Protein AF-A0A2E2G8K3-F1 (afdb_monomer_lite)

Secondary structure (DSSP, 8-state):
--SHHHHHHHHHHHHHHHHHHH-HHHHHHHHT-SSHHHHHHHHHHTT----HHHHHHHHHH-----SSSGGGGS--

Radius of gyration: 11.95 Å; chains: 1; bounding box: 31×26×30 Å

pLDDT: mean 78.69, std 13.1, range [45.62, 91.12]

Structure (mmCIF, N/CA/C/O backbone):
data_AF-A0A2E2G8K3-F1
#
_entry.id   AF-A0A2E2G8K3-F1
#
loop_
_atom_site.group_PDB
_atom_site.id
_atom_site.type_symbol
_atom_site.label_atom_id
_atom_site.label_alt_id
_atom_site.label_comp_id
_atom_site.label_asym_id
_atom_site.label_entity_id
_atom_site.label_seq_id
_atom_site.pdbx_PDB_ins_code
_atom_site.Cartn_x
_atom_site.Cartn_y
_atom_site.Cartn_z
_atom_site.occupancy
_atom_site.B_iso_or_equiv
_atom_site.auth_seq_id
_atom_site.auth_comp_id
_atom_site.auth_asym_id
_atom_site.auth_atom_id
_atom_site.pdbx_PDB_model_num
ATOM 1 N N . MET A 1 1 ? 20.635 -4.113 -19.155 1.00 45.62 1 MET A N 1
ATOM 2 C CA . MET A 1 1 ? 19.259 -3.596 -19.325 1.00 45.62 1 MET A CA 1
ATOM 3 C C . MET A 1 1 ? 18.674 -3.457 -17.929 1.00 45.62 1 MET A C 1
ATOM 5 O O . MET A 1 1 ? 18.357 -4.490 -17.360 1.00 45.62 1 MET A O 1
ATOM 9 N N . SER A 1 2 ? 18.647 -2.266 -17.314 1.00 48.16 2 SER A N 1
ATOM 10 C CA . SER A 1 2 ? 18.165 -2.149 -15.915 1.00 48.16 2 SER A CA 1
ATOM 11 C C . SER A 1 2 ? 17.566 -0.783 -15.533 1.00 48.16 2 SER A C 1
ATOM 13 O O . SER A 1 2 ? 17.474 -0.486 -14.350 1.00 48.16 2 SER A O 1
ATOM 15 N N . ALA A 1 3 ? 17.164 0.058 -16.494 1.00 52.56 3 ALA A N 1
ATOM 16 C CA . ALA A 1 3 ? 16.476 1.323 -16.186 1.00 52.56 3 ALA A CA 1
ATOM 17 C C . ALA A 1 3 ? 14.937 1.190 -16.194 1.00 52.56 3 ALA A C 1
ATOM 19 O O . ALA A 1 3 ? 14.266 1.917 -15.470 1.00 52.56 3 ALA A O 1
ATOM 20 N N . ASP A 1 4 ? 14.384 0.236 -16.953 1.00 58.22 4 ASP A N 1
ATOM 21 C CA . ASP A 1 4 ? 12.930 0.095 -17.139 1.00 58.22 4 ASP A CA 1
ATOM 22 C C . ASP A 1 4 ? 12.207 -0.633 -15.995 1.00 58.22 4 ASP A C 1
ATOM 24 O O . ASP A 1 4 ? 11.010 -0.450 -15.804 1.00 58.22 4 ASP A O 1
ATOM 28 N N . SER A 1 5 ? 12.901 -1.451 -15.198 1.00 69.38 5 SER A N 1
ATOM 29 C CA . SER A 1 5 ? 12.249 -2.206 -14.117 1.00 69.38 5 SER A CA 1
ATOM 30 C C . SER A 1 5 ? 11.767 -1.293 -12.991 1.00 69.38 5 SER A C 1
ATOM 32 O O . SER A 1 5 ? 10.675 -1.487 -12.468 1.00 69.38 5 SER A O 1
ATOM 34 N N . SER A 1 6 ? 12.548 -0.268 -12.643 1.00 75.62 6 SER A N 1
ATOM 35 C CA . SER A 1 6 ? 12.209 0.644 -11.548 1.00 75.62 6 SER A CA 1
ATOM 36 C C . SER A 1 6 ? 10.998 1.516 -11.882 1.00 75.62 6 SER A C 1
ATOM 38 O O . SER A 1 6 ? 10.140 1.707 -11.031 1.00 75.62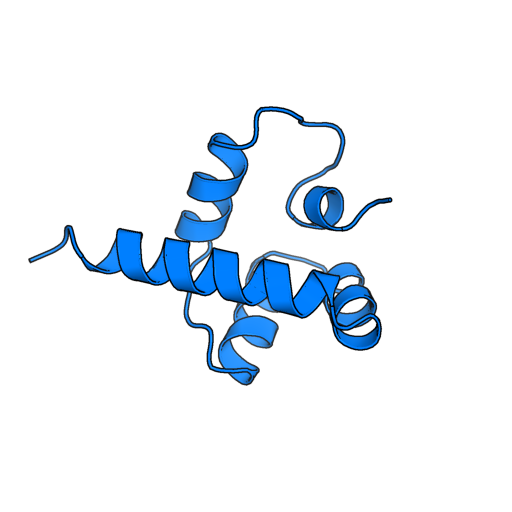 6 SER A O 1
ATOM 40 N N . SER A 1 7 ? 10.881 1.997 -13.125 1.00 80.06 7 SER A N 1
ATOM 41 C CA . SER A 1 7 ? 9.742 2.818 -13.559 1.00 80.06 7 SER A CA 1
ATOM 42 C C . SER A 1 7 ? 8.436 2.022 -13.629 1.00 80.06 7 SER A C 1
ATOM 44 O O . SER A 1 7 ? 7.377 2.550 -13.284 1.00 80.06 7 SER A O 1
ATOM 46 N N . ILE A 1 8 ? 8.499 0.745 -14.020 1.00 86.19 8 ILE A N 1
ATOM 47 C CA . ILE A 1 8 ? 7.339 -0.158 -14.028 1.00 86.19 8 ILE A CA 1
ATOM 48 C C . ILE A 1 8 ? 6.880 -0.453 -12.599 1.00 86.19 8 ILE A C 1
ATOM 50 O O . ILE A 1 8 ? 5.694 -0.331 -12.306 1.00 86.19 8 ILE A O 1
ATOM 54 N N . GLN A 1 9 ? 7.803 -0.785 -11.694 1.00 87.88 9 GLN A N 1
ATOM 55 C CA . GLN A 1 9 ? 7.468 -1.025 -10.288 1.00 87.88 9 GLN A CA 1
ATOM 56 C C . GLN A 1 9 ? 6.864 0.215 -9.620 1.00 87.88 9 GLN A C 1
ATOM 58 O O . GLN A 1 9 ? 5.883 0.100 -8.889 1.00 87.88 9 GLN A O 1
ATOM 63 N N . ASP A 1 10 ? 7.419 1.399 -9.891 1.00 85.44 10 ASP A N 1
ATOM 64 C CA . ASP A 1 10 ? 6.899 2.657 -9.356 1.00 85.44 10 ASP A CA 1
ATOM 65 C C . ASP A 1 10 ? 5.472 2.923 -9.883 1.00 85.44 10 ASP A C 1
ATOM 67 O O . ASP A 1 10 ? 4.595 3.323 -9.118 1.00 85.44 10 ASP A O 1
ATOM 71 N N . SER A 1 11 ? 5.208 2.619 -11.160 1.00 88.12 11 SER A N 1
ATOM 72 C CA . SER A 1 11 ? 3.870 2.731 -11.766 1.00 88.12 11 SER A CA 1
ATOM 73 C C . SER A 1 11 ? 2.877 1.719 -11.180 1.00 88.12 11 SER A C 1
ATOM 75 O O . SER A 1 11 ? 1.731 2.064 -10.893 1.00 88.12 11 SER A O 1
ATOM 77 N N . ASN A 1 12 ? 3.315 0.477 -10.952 1.00 90.44 12 ASN A N 1
ATOM 78 C CA . ASN A 1 12 ? 2.509 -0.560 -10.303 1.00 90.44 12 ASN A CA 1
ATOM 79 C C . ASN A 1 12 ? 2.156 -0.166 -8.868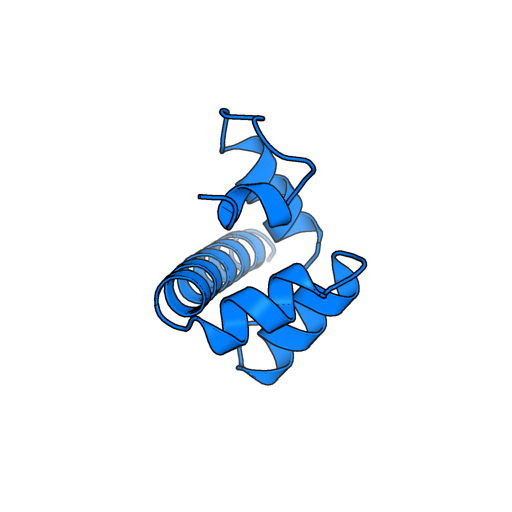 1.00 90.44 12 ASN A C 1
ATOM 81 O O . ASN A 1 12 ? 1.012 -0.331 -8.451 1.00 90.44 12 ASN A O 1
ATOM 85 N N . LEU A 1 13 ? 3.117 0.389 -8.129 1.00 87.81 13 LEU A N 1
ATOM 86 C CA . LEU A 1 13 ? 2.904 0.880 -6.775 1.00 87.81 13 LEU A CA 1
ATOM 87 C C . LEU A 1 13 ? 1.906 2.047 -6.749 1.00 87.81 13 LEU A C 1
ATOM 89 O O . LEU A 1 13 ? 1.018 2.068 -5.904 1.00 87.81 13 LEU A O 1
ATOM 93 N N . GLU A 1 14 ? 2.001 2.998 -7.681 1.00 87.31 14 GLU A N 1
ATOM 94 C CA . GLU A 1 14 ? 1.037 4.103 -7.808 1.00 87.31 14 GLU A CA 1
ATOM 95 C C . GLU A 1 14 ? -0.388 3.621 -8.096 1.00 87.31 14 GLU A C 1
ATOM 97 O O . GLU A 1 14 ? -1.349 4.065 -7.455 1.00 87.31 14 GLU A O 1
ATOM 102 N N . ALA A 1 15 ? -0.527 2.697 -9.045 1.00 90.12 15 ALA A N 1
ATOM 103 C CA . ALA A 1 15 ? -1.812 2.102 -9.377 1.00 90.12 15 ALA A CA 1
ATOM 104 C C . ALA A 1 15 ? -2.381 1.303 -8.193 1.00 90.12 15 ALA A C 1
ATOM 106 O O . ALA A 1 15 ? -3.572 1.407 -7.898 1.00 90.12 15 ALA A O 1
ATOM 107 N N . PHE A 1 16 ? -1.525 0.578 -7.469 1.00 89.69 16 PHE A N 1
ATOM 108 C CA . PHE A 1 16 ? -1.910 -0.143 -6.264 1.00 89.69 16 PHE A CA 1
ATOM 109 C C . PHE A 1 16 ? -2.386 0.805 -5.157 1.00 89.69 16 PHE A C 1
ATOM 111 O O . PHE A 1 16 ? -3.476 0.613 -4.632 1.00 89.69 16 PHE A O 1
ATOM 118 N N . ILE A 1 17 ? -1.643 1.874 -4.849 1.00 85.56 17 ILE A N 1
ATOM 119 C CA . ILE A 1 17 ? -2.059 2.883 -3.858 1.00 85.56 17 ILE A CA 1
ATOM 120 C C . ILE A 1 17 ? -3.425 3.478 -4.234 1.00 85.56 17 ILE A C 1
ATOM 122 O O . ILE A 1 17 ? -4.297 3.600 -3.379 1.00 85.56 17 ILE A O 1
ATOM 126 N N . SER A 1 18 ? -3.644 3.791 -5.514 1.00 87.81 18 SER A N 1
ATOM 127 C CA . SER A 1 18 ? -4.922 4.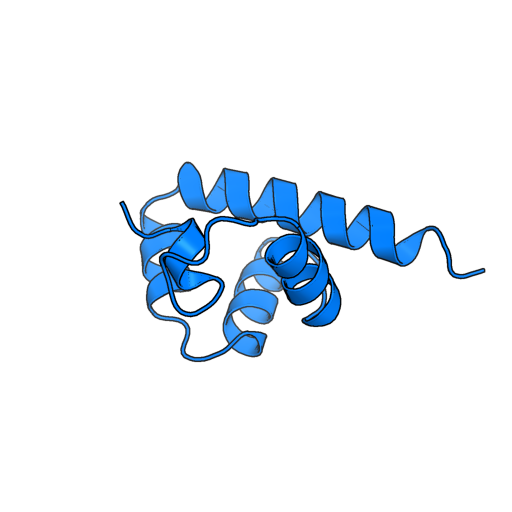336 -6.000 1.00 87.81 18 SER A CA 1
ATOM 128 C C . SER A 1 18 ? -6.087 3.358 -5.810 1.00 87.81 18 SER A C 1
ATOM 130 O O . SER A 1 18 ? -7.197 3.766 -5.457 1.00 87.81 18 SER A O 1
ATOM 132 N N . LEU A 1 19 ? -5.830 2.061 -6.006 1.00 89.25 19 LEU A N 1
ATOM 133 C CA . LEU A 1 19 ? -6.794 1.000 -5.729 1.00 89.25 19 LEU A CA 1
ATOM 134 C C . LEU A 1 19 ? -7.104 0.914 -4.230 1.00 89.25 19 LEU A C 1
ATOM 136 O O . LEU A 1 19 ? -8.273 0.911 -3.866 1.00 89.25 19 LEU A O 1
ATOM 140 N N . VAL A 1 20 ? -6.080 0.910 -3.369 1.00 87.50 20 VAL A N 1
ATOM 141 C CA . VAL A 1 20 ? -6.236 0.866 -1.901 1.00 87.50 20 VAL A CA 1
ATOM 142 C C . VAL A 1 20 ? -7.039 2.067 -1.390 1.00 87.50 20 VAL A C 1
ATOM 144 O O . VAL A 1 20 ? -7.864 1.920 -0.497 1.00 87.50 20 VAL A O 1
ATOM 147 N N . LEU A 1 21 ? -6.843 3.258 -1.964 1.00 83.81 21 LEU A N 1
ATOM 148 C CA . LEU A 1 21 ? -7.612 4.454 -1.598 1.00 83.81 21 LEU A CA 1
ATOM 149 C C . LEU A 1 21 ? -9.084 4.381 -2.029 1.00 83.81 21 LEU A C 1
ATOM 151 O O . LEU A 1 21 ? -9.931 5.025 -1.415 1.00 83.81 21 LEU A O 1
ATOM 155 N N . SER A 1 22 ? -9.386 3.612 -3.075 1.00 88.38 22 SER A N 1
ATOM 156 C CA . SER A 1 22 ? -10.750 3.428 -3.587 1.00 88.38 22 SER A CA 1
ATOM 157 C C . SER A 1 22 ? -11.476 2.240 -2.940 1.00 88.38 22 SER A C 1
ATOM 159 O O . SER A 1 22 ? -12.705 2.190 -2.955 1.00 88.38 22 SER A O 1
ATOM 161 N N . ASP A 1 23 ? -10.730 1.284 -2.385 1.00 88.38 23 ASP A N 1
ATOM 162 C CA . ASP A 1 23 ? -11.216 0.028 -1.814 1.00 88.38 23 ASP A CA 1
ATOM 163 C C . ASP A 1 23 ? -10.942 -0.011 -0.300 1.00 88.38 23 ASP A C 1
ATOM 165 O O . ASP A 1 23 ? -9.833 -0.294 0.156 1.00 88.38 23 ASP A O 1
ATOM 169 N N . ASN A 1 24 ? -11.981 0.266 0.494 1.00 85.75 24 ASN A N 1
ATO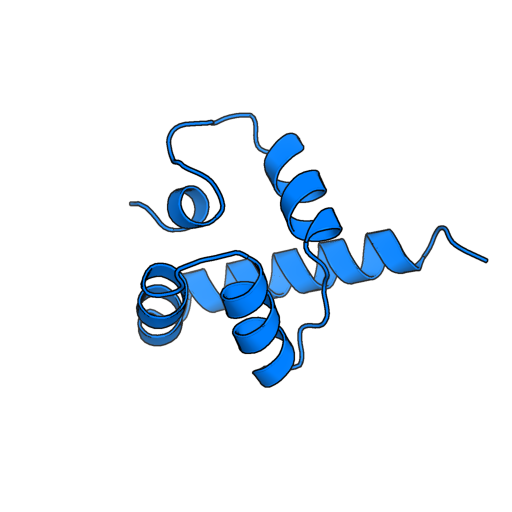M 170 C CA . ASN A 1 24 ? -11.884 0.297 1.955 1.00 85.75 24 ASN A 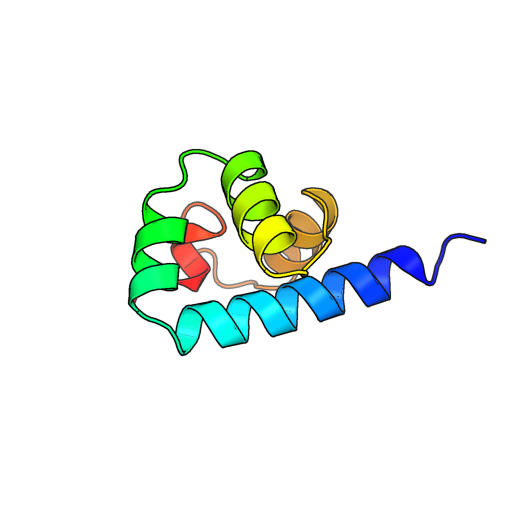CA 1
ATOM 171 C C . ASN A 1 24 ? -11.522 -1.063 2.573 1.00 85.75 24 ASN A C 1
ATOM 173 O O . ASN A 1 24 ? -10.855 -1.083 3.607 1.00 85.75 24 ASN A O 1
ATOM 177 N N . GLU A 1 25 ? -11.927 -2.186 1.968 1.00 89.00 25 GLU A N 1
ATOM 178 C CA . GLU A 1 25 ? -11.561 -3.515 2.474 1.00 89.00 25 GLU A CA 1
ATOM 179 C C . GLU A 1 25 ? -10.064 -3.753 2.274 1.00 89.00 25 GLU A C 1
ATOM 181 O O . GLU A 1 25 ? -9.367 -4.147 3.212 1.00 89.00 25 GLU A O 1
ATOM 186 N N . LEU A 1 26 ? -9.546 -3.402 1.091 1.00 87.81 26 LEU A N 1
ATOM 187 C CA . LEU A 1 26 ? -8.111 -3.441 0.818 1.00 87.81 26 LEU A CA 1
ATOM 188 C C . LEU A 1 26 ? -7.333 -2.482 1.731 1.00 87.81 26 LEU A C 1
ATOM 190 O O . LEU A 1 26 ? -6.256 -2.831 2.213 1.00 87.81 26 LEU A O 1
ATOM 194 N N . LYS A 1 27 ? -7.873 -1.290 2.014 1.00 87.00 27 LYS A N 1
ATOM 195 C CA . LYS A 1 27 ? -7.282 -0.348 2.978 1.00 87.00 27 LYS A CA 1
ATOM 196 C C . LYS A 1 27 ? -7.145 -0.999 4.355 1.00 87.00 27 LYS A C 1
ATOM 198 O O . LYS A 1 27 ? -6.079 -0.913 4.959 1.00 87.00 27 LYS A O 1
ATOM 203 N N . THR A 1 28 ? -8.174 -1.688 4.849 1.00 87.62 28 THR A N 1
ATOM 204 C CA . THR A 1 28 ? -8.107 -2.416 6.129 1.00 87.62 28 THR A CA 1
ATOM 205 C C . THR A 1 28 ? -7.115 -3.580 6.091 1.00 87.62 28 THR A C 1
ATOM 207 O O . THR A 1 28 ? -6.362 -3.767 7.049 1.00 87.62 28 THR A O 1
ATOM 210 N N . GLU A 1 29 ? -7.068 -4.332 4.992 1.00 88.25 29 GLU A N 1
ATOM 211 C CA . GLU A 1 29 ? -6.131 -5.444 4.796 1.00 88.25 29 GLU A CA 1
ATOM 212 C C . GLU A 1 29 ? -4.672 -4.958 4.828 1.00 88.25 29 GLU A C 1
ATOM 214 O O . GLU A 1 29 ? -3.848 -5.489 5.573 1.00 88.25 29 GLU A O 1
ATOM 219 N N . ILE A 1 30 ? -4.370 -3.869 4.117 1.00 85.38 30 ILE A N 1
ATOM 220 C CA . ILE A 1 30 ? -3.036 -3.257 4.070 1.00 85.38 30 ILE A CA 1
ATOM 221 C C . ILE A 1 30 ? -2.650 -2.612 5.400 1.00 85.38 30 ILE A C 1
ATOM 223 O O . ILE A 1 30 ? -1.497 -2.717 5.815 1.00 85.38 30 ILE A O 1
ATOM 227 N N . LYS A 1 31 ? -3.599 -1.993 6.111 1.00 83.31 31 LYS A N 1
ATOM 228 C CA . LYS A 1 31 ? -3.358 -1.474 7.470 1.00 83.31 31 LYS A CA 1
ATOM 229 C C . LYS A 1 31 ? -3.139 -2.589 8.497 1.00 83.31 31 LYS A C 1
ATOM 231 O O . LYS A 1 31 ? -2.509 -2.342 9.519 1.00 83.31 31 LYS A O 1
ATOM 236 N N . SER A 1 32 ? -3.621 -3.801 8.225 1.00 84.38 32 SER A N 1
ATOM 237 C CA . SER A 1 32 ? -3.373 -4.984 9.060 1.00 84.38 32 SER A CA 1
ATOM 238 C C . SER A 1 32 ? -2.035 -5.666 8.747 1.00 84.38 32 SER A C 1
ATOM 240 O O . SER A 1 32 ? -1.612 -6.545 9.500 1.00 84.38 32 SER A O 1
ATOM 242 N N . ALA A 1 33 ? -1.361 -5.278 7.658 1.00 85.81 33 ALA A N 1
ATOM 243 C CA . ALA A 1 33 ? -0.068 -5.830 7.282 1.00 85.81 33 ALA A CA 1
ATOM 244 C C . ALA A 1 33 ? 1.023 -5.400 8.276 1.00 85.81 33 ALA A C 1
ATOM 246 O O . ALA A 1 33 ? 1.229 -4.214 8.530 1.00 85.81 33 ALA A O 1
ATOM 247 N N . LEU A 1 34 ? 1.760 -6.374 8.812 1.00 78.38 34 LEU A N 1
ATOM 248 C CA . LEU A 1 34 ? 2.788 -6.155 9.838 1.00 78.38 34 LEU A CA 1
ATOM 249 C C . LEU A 1 34 ? 4.110 -5.618 9.270 1.00 78.38 34 LEU A C 1
ATOM 251 O O . LEU A 1 34 ? 4.938 -5.095 10.014 1.00 78.38 34 LEU A O 1
ATOM 255 N N . ASN A 1 35 ? 4.356 -5.813 7.973 1.00 82.94 35 ASN A N 1
ATOM 256 C CA . ASN A 1 35 ? 5.611 -5.461 7.312 1.00 82.94 35 ASN A CA 1
ATOM 257 C C . ASN A 1 35 ? 5.421 -5.234 5.798 1.00 82.94 35 ASN A C 1
ATOM 259 O O . ASN A 1 35 ? 4.377 -5.564 5.232 1.00 82.94 35 ASN A O 1
ATOM 263 N N . GLN A 1 36 ? 6.456 -4.692 5.139 1.00 82.25 36 GLN A N 1
ATOM 264 C CA . GLN A 1 36 ? 6.449 -4.432 3.689 1.00 82.25 36 GLN A CA 1
ATOM 265 C C . GLN A 1 36 ? 6.228 -5.703 2.869 1.00 82.25 36 GLN A C 1
ATOM 267 O O . GLN A 1 36 ? 5.562 -5.646 1.842 1.00 82.25 36 GLN A O 1
ATOM 272 N N . ASP A 1 37 ? 6.735 -6.849 3.322 1.00 87.25 37 ASP A N 1
ATOM 273 C CA . ASP A 1 37 ? 6.623 -8.109 2.582 1.00 87.25 37 ASP A CA 1
ATOM 274 C C . ASP A 1 37 ? 5.169 -8.585 2.481 1.00 87.25 37 ASP A C 1
ATOM 276 O O . ASP A 1 37 ? 4.749 -9.106 1.444 1.00 87.25 37 ASP A O 1
ATOM 280 N N . GLN A 1 38 ? 4.367 -8.360 3.526 1.00 88.94 38 GLN A N 1
ATOM 281 C CA . GLN A 1 38 ? 2.930 -8.625 3.485 1.00 88.94 38 GLN A CA 1
ATOM 282 C C . GLN A 1 38 ? 2.210 -7.684 2.518 1.00 88.94 38 GLN A C 1
ATOM 284 O O . GLN A 1 38 ? 1.398 -8.149 1.723 1.00 88.94 38 GLN A O 1
ATOM 289 N N . VAL A 1 39 ? 2.551 -6.393 2.514 1.00 87.38 39 VAL A N 1
ATOM 290 C CA . VAL A 1 39 ? 2.005 -5.420 1.549 1.00 87.38 39 VAL A CA 1
ATOM 291 C C . VAL A 1 39 ? 2.325 -5.830 0.111 1.00 87.38 39 VAL A C 1
ATOM 293 O O . VAL A 1 39 ? 1.439 -5.833 -0.741 1.00 87.38 39 VAL A O 1
ATOM 296 N N . ILE A 1 40 ? 3.572 -6.230 -0.148 1.00 89.75 40 ILE A N 1
ATOM 297 C CA . ILE A 1 40 ? 4.025 -6.716 -1.457 1.00 89.75 40 ILE A CA 1
ATOM 298 C C . ILE A 1 40 ? 3.267 -7.984 -1.848 1.00 89.75 40 ILE A C 1
ATOM 300 O O . ILE A 1 40 ? 2.832 -8.110 -2.988 1.00 89.75 40 ILE A O 1
ATOM 304 N N . SER A 1 41 ? 3.051 -8.905 -0.908 1.00 91.12 41 SER A N 1
ATOM 305 C CA . SER A 1 41 ? 2.299 -10.138 -1.166 1.00 91.12 41 SER A CA 1
ATOM 306 C C . SER A 1 41 ? 0.832 -9.860 -1.510 1.00 91.12 41 SER A C 1
ATOM 308 O O . SER A 1 41 ? 0.296 -10.459 -2.442 1.00 91.12 41 SER A O 1
ATOM 310 N N . ILE A 1 42 ? 0.188 -8.922 -0.805 1.00 90.31 42 ILE A N 1
ATOM 311 C CA . ILE A 1 42 ? -1.190 -8.494 -1.090 1.00 90.31 42 ILE A CA 1
ATOM 312 C C . ILE A 1 42 ? -1.260 -7.849 -2.479 1.00 90.31 42 ILE A C 1
ATOM 314 O O . ILE A 1 42 ? -2.126 -8.198 -3.282 1.00 90.31 42 ILE A O 1
ATOM 318 N N . ALA A 1 43 ? -0.323 -6.962 -2.804 1.00 90.06 43 ALA A N 1
ATOM 319 C CA . ALA A 1 43 ? -0.250 -6.335 -4.117 1.00 90.06 43 ALA A CA 1
ATOM 320 C C . ALA A 1 43 ? -0.024 -7.355 -5.244 1.00 90.06 43 ALA A C 1
ATOM 322 O O . ALA A 1 43 ? -0.762 -7.350 -6.234 1.00 90.06 43 ALA A O 1
ATOM 323 N N . ALA A 1 44 ? 0.912 -8.288 -5.054 1.00 90.56 44 ALA A N 1
ATOM 324 C CA . ALA A 1 44 ? 1.206 -9.352 -6.006 1.00 90.56 44 ALA A CA 1
ATOM 325 C C . ALA A 1 44 ? -0.018 -10.249 -6.246 1.00 90.56 44 ALA A C 1
ATOM 327 O O . ALA A 1 44 ? -0.304 -10.606 -7.388 1.00 90.56 44 ALA A O 1
ATOM 328 N N . SER A 1 45 ? -0.809 -10.536 -5.203 1.00 89.94 45 SER A N 1
ATOM 329 C CA . SER A 1 45 ? -2.062 -11.298 -5.333 1.00 89.94 45 SER A CA 1
ATOM 330 C C . SER A 1 45 ? -3.098 -10.620 -6.243 1.00 89.94 45 SER A C 1
ATOM 332 O O . SER A 1 45 ? -3.925 -11.296 -6.854 1.00 89.94 45 SER A O 1
ATOM 334 N N . ARG A 1 46 ? -3.022 -9.290 -6.379 1.00 88.19 46 ARG A N 1
ATOM 335 C CA . ARG A 1 46 ? -3.884 -8.470 -7.243 1.00 88.19 46 ARG A CA 1
ATOM 336 C C . ARG A 1 46 ? -3.245 -8.145 -8.602 1.00 88.19 46 ARG A C 1
ATOM 338 O O . ARG A 1 46 ? -3.832 -7.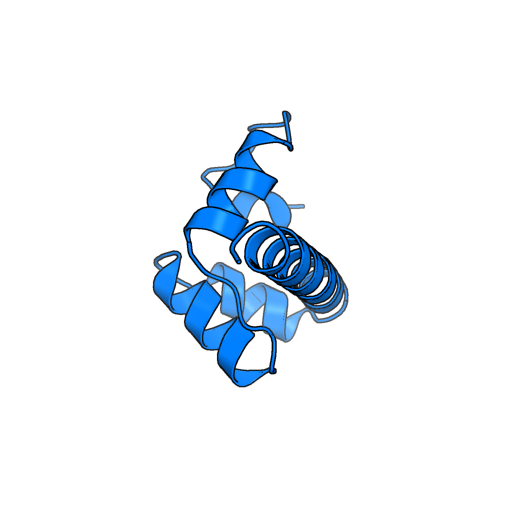400 -9.380 1.00 88.19 46 ARG A O 1
ATOM 345 N N . GLY A 1 47 ? -2.070 -8.706 -8.901 1.00 89.81 47 GLY A N 1
ATOM 346 C CA . GLY A 1 47 ? -1.340 -8.493 -10.155 1.00 89.81 47 GLY A CA 1
ATOM 347 C C . GLY A 1 47 ? -0.420 -7.268 -10.166 1.00 89.81 47 GLY A C 1
ATOM 348 O O . GLY A 1 47 ? 0.095 -6.908 -11.222 1.00 89.81 47 GLY A O 1
ATOM 349 N N . TYR A 1 48 ? -0.196 -6.631 -9.013 1.00 90.00 48 TYR A N 1
ATOM 350 C CA . TYR A 1 48 ? 0.748 -5.526 -8.868 1.00 90.00 48 TYR A CA 1
ATOM 351 C C . TYR A 1 48 ? 2.073 -6.044 -8.317 1.00 90.00 48 TYR A C 1
ATOM 353 O O . TYR A 1 48 ? 2.224 -6.265 -7.119 1.00 90.00 48 TYR A O 1
ATOM 361 N N . GLU A 1 49 ? 3.051 -6.225 -9.200 1.00 89.69 49 GLU A N 1
ATOM 362 C CA . GLU A 1 49 ? 4.392 -6.653 -8.810 1.00 89.69 49 GLU A CA 1
ATOM 363 C C . GLU A 1 49 ? 5.298 -5.437 -8.593 1.00 89.69 49 GLU A C 1
ATOM 365 O O . GLU A 1 49 ? 5.603 -4.679 -9.521 1.00 89.69 49 GLU A O 1
ATOM 370 N N . PHE A 1 50 ? 5.732 -5.253 -7.351 1.00 89.19 50 PHE A N 1
ATOM 371 C CA . PHE A 1 50 ? 6.760 -4.298 -6.958 1.00 89.19 50 PHE A CA 1
ATOM 372 C C . PHE A 1 50 ? 7.544 -4.849 -5.769 1.00 89.19 50 PHE A C 1
ATOM 374 O O . PHE A 1 50 ? 7.102 -5.773 -5.093 1.00 89.19 50 PHE A O 1
ATOM 381 N N . ASP A 1 51 ? 8.721 -4.289 -5.522 1.00 87.88 51 ASP A N 1
ATOM 382 C CA . ASP A 1 51 ? 9.579 -4.701 -4.418 1.00 87.88 51 ASP A CA 1
ATOM 383 C C . ASP A 1 51 ? 9.638 -3.630 -3.318 1.00 87.88 51 ASP A C 1
ATOM 385 O O . ASP A 1 51 ? 9.163 -2.498 -3.464 1.00 87.88 51 ASP A O 1
ATOM 389 N N . SER A 1 52 ? 10.264 -3.984 -2.198 1.00 84.06 52 SER A N 1
ATOM 390 C CA . SER A 1 52 ? 10.471 -3.091 -1.055 1.00 84.06 52 SER A CA 1
ATOM 391 C C . SER A 1 52 ? 11.236 -1.824 -1.456 1.00 84.06 52 SER A C 1
ATOM 393 O O . SER A 1 52 ? 11.045 -0.755 -0.877 1.00 84.06 52 SER A O 1
ATOM 395 N N . SER A 1 53 ? 12.081 -1.905 -2.489 1.00 85.06 53 SER A N 1
ATOM 396 C CA . SER A 1 53 ? 12.842 -0.759 -2.981 1.00 85.06 53 SER A CA 1
ATOM 397 C C . SER A 1 53 ? 11.949 0.264 -3.690 1.00 85.06 53 SER A C 1
ATOM 399 O O . SER A 1 53 ? 12.164 1.461 -3.513 1.00 85.06 53 SER A O 1
ATOM 401 N N . ALA A 1 54 ? 10.916 -0.171 -4.418 1.00 84.69 54 ALA A N 1
ATOM 402 C CA . ALA A 1 54 ? 9.909 0.709 -5.011 1.00 84.69 54 ALA A CA 1
ATOM 403 C C . ALA A 1 54 ? 9.124 1.472 -3.942 1.00 84.69 54 ALA A C 1
ATOM 405 O O . ALA A 1 54 ? 8.970 2.693 -4.038 1.00 84.69 54 ALA A O 1
ATOM 406 N N . ILE A 1 55 ? 8.718 0.773 -2.874 1.00 83.62 55 ILE A N 1
ATOM 407 C CA . ILE A 1 55 ? 8.063 1.391 -1.714 1.00 83.62 55 ILE A CA 1
ATOM 408 C C . ILE A 1 55 ? 8.974 2.466 -1.122 1.00 83.62 55 ILE A C 1
ATOM 410 O O . ILE A 1 55 ? 8.551 3.608 -0.972 1.00 83.62 55 ILE A O 1
ATOM 414 N N . LEU A 1 56 ? 10.240 2.137 -0.849 1.00 81.50 56 LEU A N 1
ATOM 415 C CA . LEU A 1 56 ? 11.210 3.071 -0.273 1.00 81.50 56 LEU A CA 1
ATOM 416 C C . LEU A 1 56 ? 11.512 4.267 -1.186 1.00 81.50 56 LEU A C 1
ATOM 418 O O . LEU A 1 56 ? 11.640 5.385 -0.688 1.00 81.50 56 LEU A O 1
ATOM 422 N N . ARG A 1 57 ? 11.609 4.074 -2.508 1.00 82.19 57 ARG A N 1
ATOM 423 C CA . ARG A 1 57 ? 11.801 5.168 -3.479 1.00 82.19 57 ARG A CA 1
ATOM 424 C C . ARG A 1 57 ? 10.622 6.133 -3.465 1.00 82.19 57 ARG A C 1
ATOM 426 O O . ARG A 1 57 ? 10.817 7.345 -3.381 1.00 82.19 57 ARG A O 1
ATOM 433 N N . LYS A 1 58 ? 9.403 5.592 -3.528 1.00 78.00 58 LYS A N 1
ATOM 434 C CA . LYS A 1 58 ? 8.156 6.362 -3.502 1.00 78.00 58 LYS A CA 1
ATOM 435 C C . LYS A 1 58 ? 7.984 7.086 -2.168 1.00 78.00 58 LYS A C 1
ATOM 437 O O . LYS A 1 58 ? 7.660 8.270 -2.158 1.00 78.00 58 LYS A O 1
ATOM 442 N N . TRP A 1 59 ? 8.292 6.400 -1.069 1.00 71.62 59 TRP A N 1
ATOM 443 C CA . TRP A 1 59 ? 8.307 6.942 0.288 1.00 71.62 59 TRP A CA 1
ATOM 444 C C . TRP A 1 59 ? 9.285 8.106 0.416 1.00 71.62 59 TRP A C 1
ATOM 446 O O . TRP A 1 59 ? 8.910 9.187 0.841 1.00 71.62 59 TRP A O 1
ATOM 456 N N . SER A 1 60 ? 10.521 7.919 -0.050 1.00 69.94 60 SER A N 1
ATOM 457 C CA . SER A 1 60 ? 11.569 8.947 -0.005 1.00 69.94 60 SER A CA 1
ATOM 458 C C . SER A 1 60 ? 11.232 10.192 -0.834 1.00 69.94 60 SER A C 1
ATOM 460 O O . SER A 1 60 ? 11.838 11.241 -0.631 1.00 69.94 60 SER A O 1
ATOM 462 N N . LYS A 1 61 ? 10.285 10.089 -1.778 1.00 70.94 61 LYS A N 1
ATOM 463 C CA . LYS A 1 61 ? 9.793 11.204 -2.601 1.00 70.94 61 LYS A CA 1
ATOM 464 C C . LYS A 1 61 ? 8.604 11.941 -1.965 1.00 70.94 61 LYS A C 1
ATOM 466 O O . LYS A 1 61 ? 8.361 13.089 -2.328 1.00 70.94 61 LYS A O 1
ATOM 471 N N . HIS A 1 62 ? 7.873 11.309 -1.044 1.00 63.91 62 HIS A N 1
ATOM 472 C CA . HIS A 1 62 ? 6.810 11.945 -0.266 1.00 63.91 62 HIS A CA 1
ATOM 473 C C . HIS A 1 62 ? 7.416 12.577 0.994 1.00 63.91 62 HIS A C 1
ATOM 475 O O . HIS A 1 62 ? 7.741 11.900 1.960 1.00 63.91 62 HIS A O 1
ATOM 481 N N . THR A 1 63 ? 7.596 13.895 0.967 1.00 50.78 63 THR A N 1
ATOM 482 C CA . THR A 1 63 ? 8.265 14.681 2.017 1.00 50.78 63 THR A CA 1
ATOM 483 C C . THR A 1 63 ? 7.415 14.931 3.273 1.00 50.78 63 THR A C 1
ATOM 485 O O . THR A 1 63 ? 7.908 15.562 4.205 1.00 50.78 63 THR A O 1
ATOM 488 N N . ASP A 1 64 ? 6.169 14.452 3.319 1.00 52.25 64 ASP A N 1
ATOM 489 C CA . ASP A 1 64 ? 5.283 14.567 4.485 1.00 52.25 64 ASP A CA 1
ATOM 490 C C . ASP A 1 64 ? 5.325 13.277 5.314 1.00 52.25 64 ASP A C 1
ATOM 492 O O . ASP A 1 64 ? 4.537 12.347 5.149 1.00 52.25 64 ASP A O 1
ATOM 496 N N . PHE A 1 65 ? 6.310 13.226 6.210 1.00 52.62 65 PHE A N 1
ATOM 497 C CA . PHE A 1 65 ? 6.555 12.143 7.166 1.00 52.62 65 PHE A CA 1
ATOM 498 C C . PHE A 1 65 ? 5.627 12.236 8.390 1.00 52.62 65 PHE A C 1
ATOM 500 O O . PHE A 1 65 ? 6.101 12.296 9.523 1.00 52.62 65 PHE A O 1
ATOM 507 N N . ALA A 1 66 ? 4.309 12.284 8.195 1.00 52.69 66 ALA A N 1
ATOM 508 C CA . ALA A 1 66 ? 3.381 12.287 9.330 1.00 52.69 66 ALA A CA 1
ATOM 509 C C . ALA A 1 66 ? 3.093 10.876 9.893 1.00 52.69 66 ALA A C 1
ATOM 511 O O . ALA A 1 66 ? 2.607 10.775 11.015 1.00 52.69 66 ALA A O 1
ATOM 512 N N . GLY A 1 67 ? 3.419 9.797 9.161 1.00 52.25 67 GLY A N 1
ATOM 513 C CA . GLY A 1 67 ? 3.155 8.408 9.575 1.00 52.25 67 GLY A CA 1
ATOM 514 C C . GLY A 1 67 ? 4.319 7.429 9.346 1.00 52.25 67 GLY A C 1
ATOM 515 O O . GLY A 1 67 ? 5.166 7.640 8.477 1.00 52.25 67 GLY A O 1
ATOM 516 N N . ASP A 1 68 ? 4.348 6.346 10.131 1.00 55.12 68 ASP A N 1
ATOM 517 C CA . ASP A 1 68 ? 5.439 5.357 10.252 1.00 55.12 68 ASP A CA 1
ATOM 518 C C . ASP A 1 68 ? 5.584 4.387 9.048 1.00 55.12 68 ASP A C 1
ATOM 520 O O . ASP A 1 68 ? 5.493 3.175 9.203 1.00 55.12 68 ASP A O 1
ATOM 524 N N . THR A 1 69 ? 5.910 4.843 7.834 1.00 66.56 69 THR A N 1
ATOM 525 C CA . THR A 1 69 ? 5.943 4.013 6.588 1.00 66.56 69 THR A CA 1
ATOM 526 C C . THR A 1 69 ? 4.555 3.837 5.950 1.00 66.56 69 THR A C 1
ATOM 528 O O . THR A 1 69 ? 3.674 4.623 6.265 1.00 66.56 69 THR A O 1
ATOM 531 N N . TRP A 1 70 ? 4.334 2.901 5.003 1.00 69.88 70 TRP A N 1
ATOM 532 C CA . TRP A 1 70 ? 3.158 2.822 4.096 1.00 69.88 70 TRP A CA 1
ATOM 533 C C . TRP A 1 70 ? 1.796 3.024 4.779 1.00 69.88 70 TRP A C 1
ATOM 535 O O . TRP A 1 70 ? 0.854 3.456 4.127 1.00 69.88 70 TRP A O 1
ATOM 545 N N . MET A 1 71 ? 1.696 2.763 6.084 1.00 66.38 71 MET A N 1
ATOM 546 C CA . MET A 1 71 ? 0.553 3.116 6.928 1.00 66.38 71 MET A CA 1
ATOM 547 C C . MET A 1 71 ? 0.175 4.605 6.831 1.00 66.38 71 MET A C 1
ATOM 549 O O . MET A 1 71 ? -1.005 4.912 6.715 1.00 66.38 71 MET A O 1
ATOM 553 N N . GLY A 1 72 ? 1.155 5.510 6.769 1.00 68.00 72 GLY A N 1
ATOM 554 C CA . GLY A 1 72 ? 0.968 6.951 6.595 1.00 68.00 72 GLY A CA 1
ATOM 555 C C . GLY A 1 72 ? 0.421 7.370 5.227 1.00 68.00 72 GLY A C 1
ATOM 556 O O . GLY A 1 72 ? -0.096 8.472 5.107 1.00 68.00 72 GLY A O 1
ATOM 557 N N . TRP A 1 73 ? 0.466 6.512 4.198 1.00 69.69 73 TRP A N 1
ATOM 558 C CA . TRP A 1 73 ? -0.263 6.772 2.942 1.00 69.69 73 TRP A CA 1
ATOM 559 C C . TRP A 1 73 ? -1.773 6.559 3.081 1.00 69.69 73 TRP A C 1
ATOM 561 O O . TRP A 1 73 ? -2.537 6.994 2.222 1.00 69.69 73 TRP A O 1
ATOM 571 N N . PHE A 1 74 ? -2.196 5.860 4.136 1.00 67.62 74 PHE A N 1
ATOM 572 C CA . PHE A 1 74 ? -3.573 5.424 4.349 1.00 67.62 74 PHE A CA 1
ATOM 573 C C . PHE A 1 74 ? -4.132 5.853 5.717 1.00 67.62 74 PHE A C 1
ATOM 575 O O . PHE A 1 74 ? -5.208 5.379 6.110 1.00 67.62 74 PHE A O 1
ATOM 582 N N . ASP A 1 75 ? -3.419 6.701 6.459 1.00 62.97 75 ASP A N 1
ATOM 583 C CA . ASP A 1 75 ? -3.973 7.417 7.608 1.00 62.97 75 ASP A CA 1
ATOM 584 C C . ASP A 1 75 ? -4.685 8.679 7.110 1.00 62.97 75 ASP A C 1
ATOM 586 O O . ASP A 1 75 ? -4.141 9.419 6.293 1.00 62.97 75 ASP A O 1
ATOM 590 N N . ASP A 1 76 ? -5.944 8.823 7.535 1.00 56.50 76 ASP A N 1
ATOM 591 C CA . ASP A 1 76 ? -6.796 10.004 7.322 1.00 56.50 76 ASP A CA 1
ATOM 592 C C . ASP A 1 76 ? -6.456 11.090 8.350 1.00 56.50 76 ASP A C 1
ATOM 594 O O . ASP A 1 76 ? -6.299 10.721 9.541 1.00 56.50 76 ASP A O 1
#

Sequence (76 aa):
MSADSSSIQDSNLEAFISLVLSDNELKTEIKSALNQDQVISIAASRGYEFDSSAILRKWSKHTDFAGDTWMGWFDD

Foldseek 3Di:
DPPPVLVLLLVLVVVVLVVCVVDVVSVVQCLPDPDVVSVQVSSVVVVRHHDPVSQVVVVVVPPPPPDDGPNVSSDD